Protein AF-A0A447UNM1-F1 (afdb_monomer_lite)

Foldseek 3Di:
DDDDDDDPDPPPPPPVVPPDPPPPPPPPPPPPVPPQQFDADDLVVCVVVVHDSVVSVVPRRDDADAAAWDFDFDADPNRTDHTDTFGAHRNRHTDDD

Radius of gyration: 32.52 Å; chains: 1; bounding box: 47×73×87 Å

Organism: Citrobacter koseri (NCBI:txid545)

InterPro domains:
  IPR037224 PapC, N-terminal domain superfamily [SSF141729] (40-94)

Sequence (97 aa):
MIRGSAKKGIIVFCLTAIAFSIRAEIMPTSTGTMELARAVFDTDALESNGLDPVIADYYSLASRFTPGVHNVTVIINGKKHSVMSVKFNEEGQPCIG

Secondary structure (DSSP, 8-state):
---------S--SSSGGGS------------------PPPP-HHHHHHTT--TTHHHHHHH---PPSEEEEEEEEETTEEEEEEEEEE-TTS-B---

Structure (mmCIF, N/CA/C/O backbone):
data_AF-A0A447UNM1-F1
#
_entry.id   AF-A0A447UNM1-F1
#
loop_
_atom_site.group_PDB
_atom_site.id
_atom_site.type_symbol
_atom_site.label_atom_id
_atom_site.label_alt_id
_atom_site.label_comp_id
_atom_site.label_asym_id
_atom_site.label_entity_id
_atom_site.label_seq_id
_atom_site.pdbx_PDB_ins_code
_atom_site.Cartn_x
_atom_site.Cartn_y
_atom_site.Cartn_z
_atom_site.occupancy
_atom_site.B_iso_or_equiv
_atom_site.auth_seq_id
_atom_site.auth_comp_id
_atom_site.auth_asym_id
_atom_site.auth_atom_id
_atom_site.pdbx_PDB_model_num
ATOM 1 N N . MET A 1 1 ? -41.176 -57.925 66.255 1.00 40.22 1 MET A N 1
ATOM 2 C CA . MET A 1 1 ? -39.799 -58.199 66.728 1.00 40.22 1 MET A CA 1
ATOM 3 C C . MET A 1 1 ? -39.113 -58.885 65.551 1.00 40.22 1 MET A C 1
ATOM 5 O O . MET A 1 1 ? -39.558 -59.955 65.193 1.00 40.22 1 MET A O 1
ATOM 9 N N . ILE A 1 2 ? -38.281 -58.238 64.731 1.00 43.84 2 ILE A N 1
ATOM 10 C CA . ILE A 1 2 ? -36.959 -57.676 65.036 1.00 43.84 2 ILE A CA 1
ATOM 11 C C . ILE A 1 2 ? -36.740 -56.335 64.302 1.00 43.84 2 ILE A C 1
ATOM 13 O O . ILE A 1 2 ? -37.128 -56.142 63.156 1.00 43.84 2 ILE A O 1
ATOM 17 N N . ARG A 1 3 ? -36.128 -55.417 65.053 1.00 38.31 3 ARG A N 1
ATOM 18 C CA . ARG A 1 3 ? -35.601 -54.083 64.730 1.00 38.31 3 ARG A CA 1
ATOM 19 C C . ARG A 1 3 ? -34.236 -54.210 64.032 1.00 38.31 3 ARG A C 1
ATOM 21 O O . ARG A 1 3 ? -33.451 -55.055 64.439 1.00 38.31 3 ARG A O 1
ATOM 28 N N . GLY A 1 4 ? -33.888 -53.292 63.128 1.00 39.53 4 GLY A N 1
ATOM 29 C CA . GLY A 1 4 ? -32.498 -53.109 62.665 1.00 39.53 4 GLY A CA 1
ATOM 30 C C . GLY A 1 4 ? -32.427 -52.352 61.338 1.00 39.53 4 GLY A C 1
ATOM 31 O O . GLY A 1 4 ? -32.474 -52.960 60.284 1.00 39.53 4 GLY A O 1
ATOM 32 N N . SER A 1 5 ? -32.603 -51.032 61.344 1.00 43.75 5 SER A N 1
ATOM 33 C CA . SER A 1 5 ? -31.552 -50.006 61.484 1.00 43.75 5 SER A CA 1
ATOM 34 C C . SER A 1 5 ? -30.738 -49.789 60.202 1.00 43.75 5 SER A C 1
ATOM 36 O O . SER A 1 5 ? -29.844 -50.555 59.850 1.00 43.75 5 SER A O 1
ATOM 38 N N . ALA A 1 6 ? -31.085 -48.693 59.528 1.00 49.09 6 ALA A N 1
ATOM 39 C CA . ALA A 1 6 ? -30.415 -48.137 58.369 1.00 49.09 6 ALA A CA 1
ATOM 40 C C . ALA A 1 6 ? -28.950 -47.791 58.671 1.00 49.09 6 ALA A C 1
ATOM 42 O O . ALA A 1 6 ? -28.663 -47.056 59.614 1.00 49.09 6 ALA A O 1
ATOM 43 N N . LYS A 1 7 ? -28.033 -48.223 57.804 1.00 44.78 7 LYS A N 1
ATOM 44 C CA . LYS A 1 7 ? -26.695 -47.630 57.701 1.00 44.78 7 LYS A CA 1
ATOM 45 C C . LYS A 1 7 ? -26.669 -46.749 56.456 1.00 44.78 7 LYS A C 1
ATOM 47 O O . LYS A 1 7 ? -26.299 -47.172 55.369 1.00 44.78 7 LYS A O 1
ATOM 52 N N . LYS A 1 8 ? -27.167 -45.522 56.633 1.00 49.78 8 LYS A N 1
ATOM 53 C CA . LYS A 1 8 ? -26.964 -44.397 55.716 1.00 49.78 8 LYS A CA 1
ATOM 54 C C . LYS A 1 8 ? -25.507 -43.960 55.855 1.00 49.78 8 LYS A C 1
ATOM 56 O O . LYS A 1 8 ? -25.150 -43.344 56.851 1.00 49.78 8 LYS A O 1
ATOM 61 N N . GLY A 1 9 ? -24.671 -44.309 54.893 1.00 53.75 9 GLY A N 1
ATOM 62 C CA . GLY A 1 9 ? -23.270 -43.901 54.868 1.00 53.75 9 GLY A CA 1
ATOM 63 C C . GLY A 1 9 ? -22.455 -44.942 54.127 1.00 53.75 9 GLY A C 1
ATOM 64 O O . GLY A 1 9 ? -22.537 -46.114 54.465 1.00 53.75 9 GLY A O 1
ATOM 65 N N . ILE A 1 10 ? -21.670 -44.500 53.145 1.00 53.19 10 ILE A N 1
ATOM 66 C CA . ILE A 1 10 ? -20.894 -45.320 52.194 1.00 53.19 10 ILE A CA 1
ATOM 67 C C . ILE A 1 10 ? -21.678 -45.705 50.921 1.00 53.19 10 ILE A C 1
ATOM 69 O O . ILE A 1 10 ? -21.573 -46.811 50.425 1.00 53.19 10 ILE A O 1
ATOM 73 N N . ILE A 1 11 ? -22.437 -44.771 50.337 1.00 47.31 11 ILE A N 1
ATOM 74 C CA . ILE A 1 11 ? -22.578 -44.683 48.863 1.00 47.31 11 ILE A CA 1
ATOM 75 C C . ILE A 1 11 ? -22.530 -43.195 48.471 1.00 47.31 11 ILE A C 1
ATOM 77 O O . ILE A 1 11 ? -23.404 -42.659 47.801 1.00 47.31 11 ILE A O 1
ATOM 81 N N . VAL A 1 12 ? -21.520 -42.486 48.983 1.00 53.50 12 VAL A N 1
ATOM 82 C CA . VAL A 1 12 ? -21.142 -41.135 48.529 1.00 53.50 12 VAL A CA 1
ATOM 83 C C . VAL A 1 12 ? -19.688 -41.202 48.081 1.00 53.50 12 VAL A C 1
ATOM 85 O O . VAL A 1 12 ? -18.800 -40.577 48.641 1.00 53.50 12 VAL A O 1
ATOM 88 N N . PHE A 1 13 ? -19.427 -42.075 47.121 1.00 51.06 13 PHE A N 1
ATOM 89 C CA . PHE A 1 13 ? -18.211 -42.078 46.323 1.00 51.06 13 PHE A CA 1
ATOM 90 C C . PHE A 1 13 ? -18.550 -42.887 45.070 1.00 51.06 13 PHE A C 1
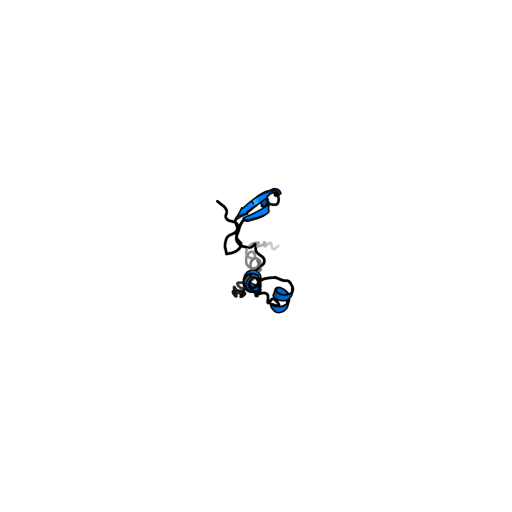ATOM 92 O O . PHE A 1 13 ? -19.143 -43.951 45.199 1.00 51.06 13 PHE A O 1
ATOM 99 N N . CYS A 1 14 ? -18.235 -42.365 43.885 1.00 49.41 14 CYS A N 1
ATOM 100 C CA . CYS A 1 14 ? -18.483 -42.957 42.554 1.00 49.41 14 CYS A CA 1
ATOM 101 C C . CYS A 1 14 ? -19.719 -42.514 41.740 1.00 49.41 14 CYS A C 1
ATOM 103 O O . CYS A 1 14 ? -19.994 -43.141 40.726 1.00 49.41 14 CYS A O 1
ATOM 105 N N . LEU A 1 15 ? -20.383 -41.389 42.046 1.00 46.81 15 LEU A N 1
ATOM 106 C CA . LEU A 1 15 ? -21.151 -40.652 41.010 1.00 46.81 15 LEU A CA 1
ATOM 107 C C . LEU A 1 15 ? -20.649 -39.223 40.745 1.00 46.81 15 LEU A C 1
ATOM 109 O O . LEU A 1 15 ? -21.177 -38.535 39.881 1.00 46.81 15 LEU A O 1
ATOM 113 N N . THR A 1 16 ? -19.571 -38.788 41.400 1.00 48.91 16 THR A N 1
ATOM 114 C CA . THR A 1 16 ? -18.847 -37.562 41.015 1.00 48.91 16 THR A CA 1
ATOM 115 C C . THR A 1 16 ? -17.828 -37.794 39.893 1.00 48.91 16 THR A C 1
ATOM 117 O O . THR A 1 16 ? -17.232 -36.841 39.405 1.00 48.91 16 THR A O 1
ATOM 120 N N . ALA A 1 17 ? -17.648 -39.036 39.428 1.00 51.12 17 ALA A N 1
ATOM 121 C CA . ALA A 1 17 ? -16.673 -39.386 38.390 1.00 51.12 17 ALA A CA 1
ATOM 122 C C . ALA A 1 17 ? -17.215 -39.291 36.949 1.00 51.12 17 ALA A C 1
ATOM 124 O O . ALA A 1 17 ? -16.557 -39.742 36.019 1.00 51.12 17 ALA A O 1
ATOM 125 N N . ILE A 1 18 ? -18.397 -38.695 36.751 1.00 50.34 18 ILE A N 1
ATOM 126 C CA . ILE A 1 18 ? -18.874 -38.261 35.423 1.00 50.34 18 ILE A CA 1
ATOM 127 C C . ILE A 1 18 ? -18.944 -36.728 35.360 1.00 50.34 18 ILE A C 1
ATOM 129 O O . ILE A 1 18 ? -19.619 -36.151 34.511 1.00 50.34 18 ILE A O 1
ATOM 133 N N . ALA A 1 19 ? -18.232 -36.034 36.255 1.00 52.38 19 ALA A N 1
ATOM 134 C CA . ALA A 1 19 ? -17.907 -34.636 36.040 1.00 52.38 19 ALA A CA 1
ATOM 135 C C . ALA A 1 19 ? -16.851 -34.558 34.925 1.00 52.38 19 ALA A C 1
ATOM 137 O O . ALA A 1 19 ? -15.652 -34.494 35.171 1.00 52.38 19 ALA A O 1
ATOM 138 N N . PHE A 1 20 ? -17.346 -34.611 33.690 1.00 51.88 20 PHE A N 1
ATOM 139 C CA . PHE A 1 20 ? -16.741 -33.992 32.519 1.00 51.88 20 PHE A CA 1
ATOM 140 C C . PHE A 1 20 ? -15.272 -34.357 32.256 1.00 51.88 20 PHE A C 1
ATOM 142 O O . PHE A 1 20 ? -14.396 -33.500 32.226 1.00 51.88 20 PHE A O 1
ATOM 149 N N . SER A 1 21 ? -15.016 -35.614 31.886 1.00 49.53 21 SER A N 1
ATOM 150 C CA . SER A 1 21 ? -13.818 -35.981 31.109 1.00 49.53 21 SER A CA 1
ATOM 151 C C . SER A 1 21 ? -13.873 -35.487 29.652 1.00 49.53 21 SER A C 1
ATOM 153 O O . SER A 1 21 ? -13.252 -36.082 28.776 1.00 49.53 21 SER A O 1
ATOM 155 N N . ILE A 1 22 ? -14.581 -34.389 29.364 1.00 60.41 22 ILE A N 1
ATOM 156 C CA . ILE A 1 22 ? -14.456 -33.702 28.077 1.00 60.41 22 ILE A CA 1
ATOM 157 C C . ILE A 1 22 ? -13.238 -32.786 28.188 1.00 60.41 22 ILE A C 1
ATOM 159 O O . ILE A 1 22 ? -13.348 -31.574 28.352 1.00 60.41 22 ILE A O 1
ATOM 163 N N . ARG A 1 23 ? -12.042 -33.378 28.115 1.00 58.06 23 ARG A N 1
ATOM 164 C CA . ARG A 1 23 ? -10.886 -32.633 27.619 1.00 58.06 23 ARG A CA 1
ATOM 165 C C . ARG A 1 23 ? -11.140 -32.426 26.130 1.00 58.06 23 ARG A C 1
ATOM 167 O O . ARG A 1 23 ? -10.841 -33.292 25.318 1.00 58.06 23 ARG A O 1
ATOM 174 N N . ALA A 1 24 ? -11.740 -31.294 25.777 1.00 59.31 24 ALA A N 1
ATOM 175 C CA . ALA A 1 24 ? -11.557 -30.758 24.442 1.00 59.31 24 ALA A CA 1
ATOM 176 C C . ALA A 1 24 ? -10.083 -30.350 24.368 1.00 59.31 24 ALA A C 1
ATOM 178 O O . ALA A 1 24 ? -9.690 -29.315 24.907 1.00 59.31 24 ALA A O 1
ATOM 179 N N . GLU A 1 25 ? -9.239 -31.206 23.796 1.00 56.62 25 GLU A N 1
ATOM 180 C CA . GLU A 1 25 ? -7.933 -30.750 23.347 1.00 56.62 25 GLU A CA 1
ATOM 181 C C . GLU A 1 25 ? -8.207 -29.752 22.228 1.00 56.62 25 GLU A C 1
ATOM 183 O O . GLU A 1 25 ? -8.560 -30.123 21.109 1.00 56.62 25 GLU A O 1
ATOM 188 N N . ILE A 1 26 ? -8.138 -28.464 22.564 1.00 63.50 26 ILE A N 1
ATOM 189 C CA . ILE A 1 26 ? -8.017 -27.406 21.572 1.00 63.50 26 ILE A CA 1
ATOM 190 C C . ILE A 1 26 ? -6.682 -27.708 20.901 1.00 63.50 26 ILE A C 1
ATOM 192 O O . ILE A 1 26 ? -5.629 -27.335 21.420 1.00 63.50 26 ILE A O 1
ATOM 196 N N . MET A 1 27 ? -6.714 -28.479 19.809 1.00 59.53 27 MET A N 1
ATOM 197 C CA . MET A 1 27 ? -5.561 -28.612 18.933 1.00 59.53 27 MET A CA 1
ATOM 198 C C . MET A 1 27 ? -5.093 -27.184 18.669 1.00 59.53 27 MET A C 1
ATOM 200 O O . MET A 1 27 ? -5.938 -26.352 18.318 1.00 59.53 27 MET A O 1
ATOM 204 N N . PRO A 1 28 ? -3.810 -26.857 18.900 1.00 61.75 28 PRO A N 1
ATOM 205 C CA . PRO A 1 28 ? -3.323 -25.541 18.548 1.00 61.75 28 PRO A CA 1
ATOM 206 C C . PRO A 1 28 ? -3.658 -25.386 17.073 1.00 61.75 28 PRO A C 1
ATOM 208 O O . PRO A 1 28 ? -3.228 -26.210 16.261 1.00 61.75 28 PRO A O 1
ATOM 211 N N . THR A 1 29 ? -4.519 -24.414 16.749 1.00 58.94 29 THR A N 1
ATOM 212 C CA . THR A 1 29 ? -4.753 -23.994 15.372 1.00 58.94 29 THR A CA 1
ATOM 213 C C . THR A 1 29 ? -3.374 -23.909 14.772 1.00 58.94 29 THR A C 1
ATOM 215 O O . THR A 1 29 ? -2.560 -23.144 15.286 1.00 58.94 29 THR A O 1
ATOM 218 N N . SER A 1 30 ? -3.084 -24.790 13.8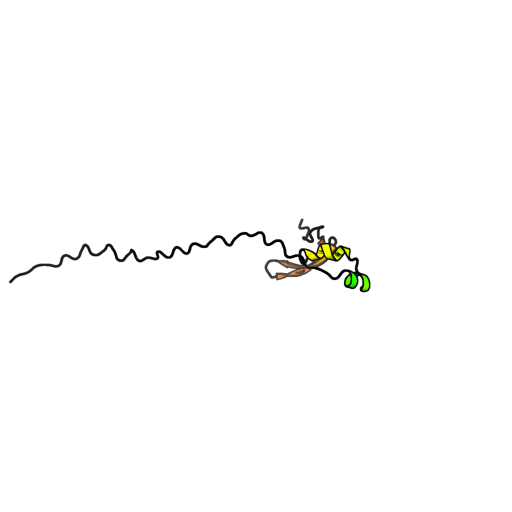12 1.00 60.03 30 SER A N 1
ATOM 219 C CA . SER A 1 30 ? -1.806 -24.811 13.124 1.00 60.03 30 SER A CA 1
ATOM 220 C C . SER A 1 30 ? -1.495 -23.366 12.786 1.00 60.03 30 SER A C 1
ATOM 222 O O . SER A 1 30 ? -2.176 -22.767 11.951 1.00 60.03 30 SER A O 1
ATOM 224 N N . THR A 1 31 ? -0.514 -22.787 13.478 1.00 55.31 31 THR A N 1
ATOM 225 C CA . THR A 1 31 ? 0.097 -21.516 13.112 1.00 55.31 31 THR A CA 1
ATOM 226 C C . THR A 1 31 ? 0.939 -21.798 11.876 1.00 55.31 31 THR A C 1
ATOM 228 O O . THR A 1 31 ? 2.142 -21.563 11.848 1.00 55.31 31 THR A O 1
ATOM 231 N N . GLY A 1 32 ? 0.319 -22.378 10.845 1.00 55.66 32 GLY A N 1
ATOM 232 C CA . GLY A 1 32 ? 0.783 -22.209 9.498 1.00 55.66 32 GLY A CA 1
ATOM 233 C C . GLY A 1 32 ? 0.790 -20.710 9.325 1.00 55.66 32 GLY A C 1
ATOM 234 O O . GLY A 1 32 ? -0.262 -20.072 9.355 1.00 55.66 32 GLY A O 1
ATOM 235 N N . THR A 1 33 ? 1.987 -20.143 9.253 1.00 52.19 33 THR A N 1
ATOM 236 C CA . THR A 1 33 ? 2.201 -18.864 8.601 1.00 52.19 33 THR A CA 1
ATOM 237 C C . THR A 1 33 ? 1.479 -18.979 7.271 1.00 52.19 33 THR A C 1
ATOM 239 O O . THR A 1 33 ? 1.986 -19.612 6.347 1.00 52.19 33 THR A O 1
ATOM 242 N N . MET A 1 34 ? 0.240 -18.487 7.215 1.00 57.25 34 MET A N 1
ATOM 243 C CA . MET A 1 34 ? -0.430 -18.260 5.955 1.00 57.25 34 MET A CA 1
ATOM 244 C C . MET A 1 34 ? 0.484 -17.267 5.267 1.00 57.25 34 MET A C 1
ATOM 246 O O . MET A 1 34 ? 0.561 -16.109 5.679 1.00 57.25 34 MET A O 1
ATOM 250 N N . GLU A 1 35 ? 1.271 -17.756 4.314 1.00 60.78 35 GLU A N 1
ATOM 251 C CA . GLU A 1 35 ? 1.953 -16.888 3.378 1.00 60.78 35 GLU A CA 1
ATOM 252 C C . GLU A 1 35 ? 0.877 -15.941 2.862 1.00 60.78 35 GLU A C 1
ATOM 254 O O . GLU A 1 35 ? -0.165 -16.392 2.380 1.00 60.78 35 GLU A O 1
ATOM 259 N N . LEU A 1 36 ? 1.058 -14.649 3.141 1.00 64.19 36 LEU A N 1
ATOM 260 C CA . LEU A 1 36 ? 0.064 -13.631 2.853 1.00 64.19 36 LEU A CA 1
ATOM 261 C C . LEU A 1 36 ? -0.253 -13.756 1.363 1.00 64.19 36 LEU A C 1
ATOM 263 O O . LEU A 1 36 ? 0.621 -13.490 0.540 1.00 64.19 36 LEU A O 1
ATOM 267 N N . ALA A 1 37 ? -1.442 -14.269 1.035 1.00 74.38 37 ALA A N 1
ATOM 268 C CA . ALA A 1 37 ? -1.798 -14.582 -0.338 1.00 74.38 37 ALA A CA 1
ATOM 269 C C . ALA A 1 37 ? -1.696 -13.290 -1.148 1.00 74.38 37 ALA A C 1
ATOM 271 O O . ALA A 1 37 ? -2.497 -12.374 -0.956 1.00 74.38 37 ALA A O 1
ATOM 272 N N . ARG A 1 38 ? -0.662 -13.192 -1.989 1.00 86.56 38 ARG A N 1
ATOM 273 C CA . ARG A 1 38 ? -0.415 -11.984 -2.766 1.00 86.56 38 ARG A CA 1
ATOM 274 C C . ARG A 1 38 ? -1.456 -11.871 -3.865 1.00 86.56 38 ARG A C 1
ATOM 276 O O . ARG A 1 38 ? -1.694 -12.832 -4.597 1.00 86.56 38 ARG A O 1
ATOM 283 N N . ALA A 1 39 ? -2.055 -10.695 -4.001 1.00 89.94 39 ALA A N 1
ATOM 284 C CA . ALA A 1 39 ? -2.865 -10.392 -5.168 1.00 89.94 39 ALA A CA 1
ATOM 285 C C . ALA A 1 39 ? -1.966 -10.301 -6.411 1.00 89.94 39 ALA A C 1
ATOM 287 O O . ALA A 1 39 ? -0.873 -9.740 -6.358 1.00 89.94 39 ALA A O 1
ATOM 288 N N . VAL A 1 40 ? -2.438 -10.849 -7.530 1.00 92.88 40 VAL A N 1
ATOM 289 C CA . VAL A 1 40 ? -1.788 -10.716 -8.837 1.00 92.88 40 VAL A CA 1
ATOM 290 C C . VAL A 1 40 ? -2.558 -9.671 -9.630 1.00 92.88 40 VAL A C 1
ATOM 292 O O . VAL A 1 40 ? -3.769 -9.801 -9.807 1.00 92.88 40 VAL A O 1
ATOM 295 N N . PHE A 1 41 ? -1.858 -8.637 -10.085 1.00 94.19 41 PHE A N 1
ATOM 296 C CA . PHE A 1 41 ? -2.427 -7.577 -10.909 1.00 94.19 41 PHE A CA 1
ATOM 297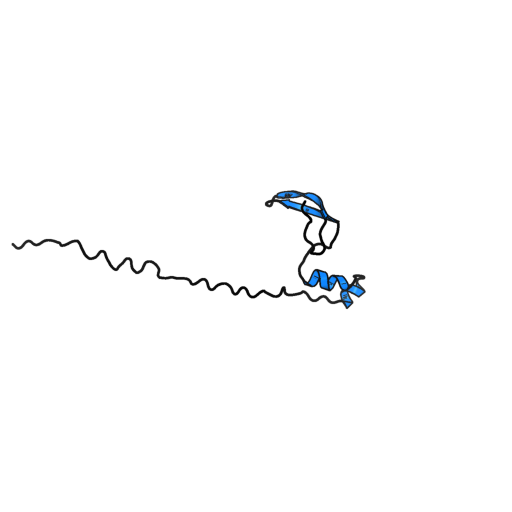 C C . PHE A 1 41 ? -2.042 -7.785 -12.372 1.00 94.19 41 PHE A C 1
ATOM 299 O O . PHE A 1 41 ? -0.940 -8.239 -12.672 1.00 94.19 41 PHE A O 1
ATOM 306 N N . ASP A 1 42 ? -2.954 -7.429 -13.270 1.00 96.81 42 ASP A N 1
ATOM 307 C CA . ASP A 1 42 ? -2.682 -7.330 -14.701 1.00 96.81 42 ASP A CA 1
ATOM 308 C C . ASP A 1 42 ? -1.899 -6.033 -14.965 1.00 96.81 42 ASP A C 1
ATOM 310 O O . ASP A 1 42 ? -2.445 -4.933 -14.861 1.00 96.81 42 ASP A O 1
ATOM 314 N N . THR A 1 43 ? -0.600 -6.155 -15.239 1.00 96.31 43 THR A N 1
ATOM 315 C CA . THR A 1 43 ? 0.290 -5.006 -15.455 1.00 96.31 43 THR A CA 1
ATOM 316 C C . THR A 1 43 ? 0.010 -4.288 -16.768 1.00 96.31 43 THR A C 1
ATOM 318 O O . THR A 1 43 ? 0.129 -3.066 -16.811 1.00 96.31 43 THR A O 1
ATOM 321 N N . ASP A 1 44 ? -0.441 -5.003 -17.799 1.00 97.31 44 ASP A N 1
ATOM 322 C CA . ASP A 1 44 ? -0.796 -4.407 -19.092 1.00 97.31 44 ASP A CA 1
ATOM 323 C C . ASP A 1 44 ? -2.048 -3.531 -18.926 1.00 97.31 44 ASP A C 1
ATOM 325 O O . ASP A 1 44 ? -2.147 -2.415 -19.454 1.00 97.31 44 ASP A O 1
ATOM 329 N N . ALA A 1 45 ? -3.001 -3.994 -18.110 1.00 97.69 45 ALA A N 1
ATOM 330 C CA . ALA A 1 45 ? -4.150 -3.194 -17.713 1.00 97.69 45 ALA A CA 1
ATOM 331 C C . ALA A 1 45 ? -3.732 -1.948 -16.913 1.00 97.69 45 ALA A C 1
ATOM 333 O O . ALA A 1 45 ? -4.268 -0.871 -17.171 1.00 97.69 45 ALA A O 1
ATOM 334 N N . LEU A 1 46 ? -2.774 -2.044 -15.984 1.00 96.19 46 LEU A N 1
ATOM 335 C CA . LEU A 1 46 ? -2.267 -0.873 -15.251 1.00 96.19 46 LEU A CA 1
ATOM 336 C C . LEU A 1 46 ? -1.649 0.163 -16.201 1.00 96.19 46 LEU A C 1
ATOM 338 O O . LEU A 1 46 ? -2.063 1.326 -16.186 1.00 96.19 46 LEU A O 1
ATOM 342 N N . GLU A 1 47 ? -0.738 -0.264 -17.074 1.00 97.06 47 GLU A N 1
ATOM 343 C CA . GLU A 1 47 ? -0.054 0.615 -18.027 1.00 97.06 47 GLU A CA 1
ATOM 344 C C . GLU A 1 47 ? -1.033 1.291 -18.992 1.00 97.06 47 GLU A C 1
ATOM 346 O O . GLU A 1 47 ? -0.975 2.506 -19.196 1.00 97.06 47 GLU A O 1
ATOM 351 N N . SER A 1 48 ? -1.991 0.535 -19.542 1.00 97.94 48 SER A N 1
ATOM 352 C CA . SER A 1 48 ? -3.009 1.081 -20.453 1.00 97.94 48 SER A CA 1
ATOM 353 C C . SER A 1 48 ? -3.921 2.126 -19.795 1.00 97.94 48 SER A C 1
ATOM 355 O O . SER A 1 48 ? -4.472 2.983 -20.486 1.00 97.94 48 SER A O 1
ATOM 357 N N . ASN A 1 49 ? -4.042 2.098 -18.463 1.00 96.81 49 ASN A N 1
ATOM 358 C CA . ASN A 1 49 ? -4.765 3.092 -17.667 1.00 96.81 49 ASN A CA 1
ATOM 359 C C . ASN A 1 49 ? -3.860 4.227 -17.143 1.00 96.81 49 ASN A C 1
ATOM 361 O O . ASN A 1 49 ? -4.319 5.065 -16.366 1.00 96.81 49 ASN A O 1
ATOM 365 N N . GLY A 1 50 ? -2.592 4.284 -17.563 1.00 96.62 50 GLY A N 1
ATOM 366 C CA . GLY A 1 50 ? -1.636 5.314 -17.149 1.00 96.62 50 GLY A CA 1
ATOM 367 C C . GLY A 1 50 ? -1.134 5.158 -15.711 1.00 96.62 50 GLY A C 1
ATOM 368 O O . GLY A 1 50 ? -0.686 6.138 -15.114 1.00 96.62 50 G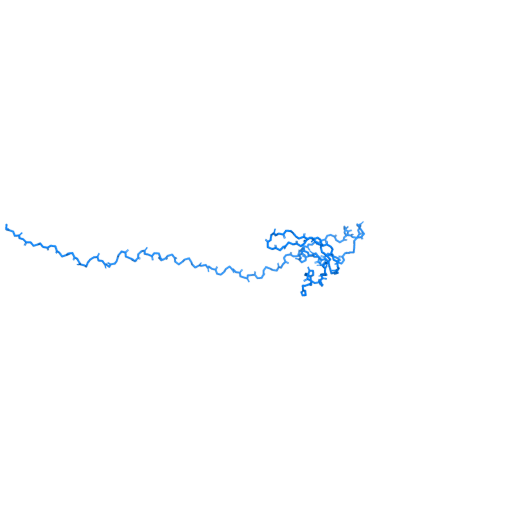LY A O 1
ATOM 369 N N . LEU A 1 51 ? -1.233 3.955 -15.141 1.00 95.38 51 LEU A N 1
ATOM 370 C CA . LEU A 1 51 ? -0.704 3.622 -13.823 1.00 95.38 51 LEU A CA 1
ATOM 371 C C . LEU A 1 51 ? 0.675 2.975 -13.964 1.00 95.38 51 LEU A C 1
ATOM 373 O O . LEU A 1 51 ? 0.900 2.160 -14.854 1.00 95.38 51 LEU A O 1
ATOM 377 N N . ASP A 1 52 ? 1.586 3.320 -13.056 1.00 94.69 52 ASP A N 1
ATOM 378 C CA . ASP A 1 52 ? 2.897 2.677 -12.985 1.00 94.69 52 ASP A CA 1
ATOM 379 C C . ASP A 1 52 ? 2.725 1.219 -12.512 1.00 94.69 52 ASP A C 1
ATOM 381 O O . ASP A 1 52 ? 2.184 1.007 -11.420 1.00 94.69 52 ASP A O 1
ATOM 385 N N . PRO A 1 53 ? 3.171 0.205 -13.276 1.00 94.50 53 PRO A N 1
ATOM 386 C CA . PRO A 1 53 ? 3.029 -1.199 -12.894 1.00 94.50 53 PRO A CA 1
ATOM 387 C C . PRO A 1 53 ? 3.740 -1.543 -11.575 1.00 94.50 53 PRO A C 1
ATOM 389 O O . PRO A 1 53 ? 3.384 -2.541 -10.945 1.00 94.50 53 PRO A O 1
ATOM 392 N N . VAL A 1 54 ? 4.678 -0.717 -11.090 1.00 91.56 54 VAL A N 1
ATOM 393 C CA . VAL A 1 54 ? 5.357 -0.921 -9.797 1.00 91.56 54 VAL A CA 1
ATOM 394 C C . VAL A 1 54 ? 4.386 -0.938 -8.610 1.00 91.56 54 VAL A C 1
ATOM 396 O O . VAL A 1 54 ? 4.656 -1.580 -7.593 1.00 91.56 54 VAL A O 1
ATOM 399 N N . ILE A 1 55 ? 3.218 -0.291 -8.730 1.00 91.00 55 ILE A N 1
ATOM 400 C CA . ILE A 1 55 ? 2.211 -0.277 -7.659 1.00 91.00 55 ILE A CA 1
ATOM 401 C C . ILE A 1 55 ? 1.608 -1.667 -7.413 1.00 91.00 55 ILE A C 1
ATOM 403 O O . ILE A 1 55 ? 1.073 -1.911 -6.329 1.00 91.00 55 ILE A O 1
ATOM 407 N N . ALA A 1 56 ? 1.699 -2.579 -8.389 1.00 93.06 56 ALA A N 1
ATOM 408 C CA . ALA A 1 56 ? 1.210 -3.947 -8.264 1.00 93.06 56 ALA A CA 1
ATOM 409 C C . ALA A 1 56 ? 1.905 -4.688 -7.120 1.00 93.06 56 ALA A C 1
ATOM 411 O O . ALA A 1 56 ? 1.231 -5.324 -6.315 1.00 93.06 56 ALA A O 1
ATOM 412 N N . ASP A 1 57 ? 3.232 -4.569 -7.006 1.00 91.12 57 ASP A N 1
ATOM 413 C CA . ASP A 1 57 ? 3.996 -5.225 -5.940 1.00 91.12 57 ASP A CA 1
ATOM 414 C C . ASP A 1 57 ? 3.586 -4.683 -4.565 1.00 91.12 57 ASP A C 1
ATOM 416 O O . ASP A 1 57 ? 3.275 -5.450 -3.650 1.00 91.12 57 ASP A O 1
ATOM 420 N N . TYR A 1 58 ? 3.448 -3.359 -4.459 1.00 89.25 58 TYR A N 1
ATOM 421 C CA . TYR A 1 58 ? 3.037 -2.688 -3.229 1.00 89.25 58 TYR A CA 1
ATOM 422 C C . TYR A 1 58 ? 1.656 -3.144 -2.733 1.00 89.25 58 TYR A C 1
ATOM 424 O O . TYR A 1 58 ? 1.486 -3.529 -1.570 1.00 89.25 58 TYR A O 1
ATOM 432 N N . TYR A 1 59 ? 0.661 -3.137 -3.623 1.00 90.38 59 TYR A N 1
ATOM 433 C CA . TYR A 1 59 ? -0.711 -3.521 -3.294 1.00 90.38 59 TYR A CA 1
ATOM 434 C C . TYR A 1 59 ? -0.943 -5.036 -3.295 1.00 90.38 59 TYR A C 1
ATOM 436 O O . TYR A 1 59 ? -1.985 -5.478 -2.805 1.00 90.38 59 TYR A O 1
ATOM 444 N N . SER A 1 60 ? 0.019 -5.839 -3.770 1.00 91.81 60 SER A N 1
ATOM 445 C CA . SER A 1 60 ? -0.075 -7.305 -3.762 1.00 91.81 60 SER A CA 1
ATOM 446 C C . SER A 1 60 ? -0.156 -7.873 -2.352 1.00 91.81 60 SER A C 1
ATOM 448 O O . SER A 1 60 ? -0.838 -8.868 -2.136 1.00 91.81 60 SER A O 1
ATOM 450 N N . LEU A 1 61 ? 0.508 -7.239 -1.382 1.00 87.50 61 LEU A N 1
ATOM 451 C CA . LEU A 1 61 ? 0.602 -7.748 -0.017 1.00 87.50 61 LEU A CA 1
ATOM 452 C C . LEU A 1 61 ? -0.727 -7.607 0.738 1.00 87.50 61 LEU A C 1
ATOM 454 O O . LEU A 1 61 ? -1.269 -8.581 1.247 1.00 87.50 61 LEU A O 1
ATOM 458 N N . ALA A 1 62 ? -1.221 -6.376 0.871 1.00 85.06 62 ALA A N 1
ATOM 459 C CA . ALA A 1 62 ? -2.468 -6.056 1.561 1.00 85.06 62 ALA A CA 1
ATOM 460 C C . ALA A 1 62 ? -2.897 -4.622 1.239 1.00 85.06 62 ALA A C 1
ATOM 462 O O . ALA A 1 62 ? -2.044 -3.760 1.014 1.00 85.06 62 ALA A O 1
ATOM 463 N N . SER A 1 63 ? -4.202 -4.351 1.322 1.00 85.81 63 SER A N 1
ATOM 464 C CA . SER A 1 63 ? -4.747 -2.992 1.226 1.00 85.81 63 SER A CA 1
ATOM 465 C C . SER A 1 63 ? -4.146 -2.085 2.307 1.00 85.81 63 SER A C 1
ATOM 467 O O . SER A 1 63 ? -4.338 -2.329 3.498 1.00 85.81 63 SER A O 1
ATOM 469 N N . ARG A 1 64 ? -3.444 -1.027 1.892 1.00 89.44 64 ARG A N 1
ATOM 470 C CA . ARG A 1 64 ? -2.748 -0.062 2.761 1.00 89.44 64 ARG A CA 1
ATOM 471 C C . ARG A 1 64 ? -2.678 1.322 2.105 1.00 89.44 64 ARG A C 1
ATOM 473 O O . ARG A 1 64 ? -2.906 1.445 0.904 1.00 89.44 64 ARG A O 1
ATOM 480 N N . PHE A 1 65 ? -2.376 2.360 2.882 1.00 92.94 65 PHE A N 1
ATOM 481 C CA . PHE A 1 65 ? -2.127 3.703 2.341 1.00 92.94 65 PHE A CA 1
ATOM 482 C C . PHE A 1 65 ? -0.761 3.758 1.663 1.00 92.94 65 PHE A C 1
ATOM 484 O O . PHE A 1 65 ? 0.162 3.113 2.144 1.00 92.94 65 PHE A O 1
ATOM 491 N N . THR A 1 66 ? -0.615 4.543 0.591 1.00 92.56 66 THR A N 1
ATOM 492 C CA . THR A 1 66 ? 0.717 4.810 0.030 1.00 92.56 66 THR A CA 1
ATOM 493 C C . THR A 1 66 ? 1.563 5.631 1.006 1.00 92.56 66 THR A C 1
ATOM 495 O O . THR A 1 66 ? 1.005 6.397 1.802 1.00 92.56 66 THR A O 1
ATOM 498 N N . PRO A 1 67 ? 2.899 5.539 0.932 1.00 94.25 67 PRO A N 1
ATOM 499 C CA . PRO A 1 67 ? 3.776 6.372 1.745 1.00 94.25 67 PRO A CA 1
ATOM 500 C C . PRO A 1 67 ? 3.531 7.858 1.460 1.00 94.25 67 PRO A C 1
ATOM 502 O O . PRO A 1 67 ? 3.310 8.261 0.316 1.00 94.25 67 PRO A O 1
ATOM 505 N N . GLY A 1 68 ? 3.557 8.685 2.506 1.00 96.00 68 GLY A N 1
ATOM 506 C CA . GLY A 1 68 ? 3.306 10.124 2.392 1.00 96.00 68 GLY A CA 1
ATOM 507 C C . GLY A 1 68 ? 2.146 10.619 3.251 1.00 96.00 68 GLY A C 1
ATOM 508 O O . GLY A 1 68 ? 1.755 9.980 4.223 1.00 96.00 68 GLY A O 1
ATOM 509 N N . VAL A 1 69 ? 1.643 11.813 2.944 1.00 96.88 69 VAL A N 1
ATOM 510 C CA . VAL A 1 69 ? 0.645 12.510 3.767 1.00 96.88 69 VAL A CA 1
ATOM 511 C C . VAL A 1 69 ? -0.740 12.381 3.145 1.00 96.88 69 VAL A C 1
ATOM 513 O O . VAL A 1 69 ? -0.942 12.772 1.998 1.00 96.88 69 VAL A O 1
ATOM 516 N N . HIS A 1 70 ? -1.698 11.887 3.928 1.00 96.75 70 HIS A N 1
ATOM 517 C CA . HIS A 1 70 ? -3.079 11.661 3.504 1.00 96.75 70 HIS A CA 1
ATOM 518 C C . HIS A 1 70 ? -4.066 12.334 4.456 1.00 96.75 70 HIS A C 1
ATOM 520 O O . HIS A 1 70 ? -3.898 12.297 5.675 1.00 96.75 70 HIS A O 1
ATOM 526 N N . ASN A 1 71 ? -5.136 12.904 3.900 1.00 96.75 71 ASN A N 1
ATOM 527 C CA . ASN A 1 71 ? -6.259 13.417 4.683 1.00 96.75 71 ASN A CA 1
ATOM 528 C C . ASN A 1 71 ? -7.224 12.269 4.994 1.00 96.75 71 ASN A C 1
ATOM 530 O O . ASN A 1 71 ? -7.947 11.804 4.113 1.00 96.75 71 ASN A O 1
ATOM 534 N N . VAL A 1 72 ? -7.244 11.818 6.247 1.00 95.69 72 VAL A N 1
ATOM 535 C CA . VAL A 1 72 ? -8.034 10.660 6.686 1.00 95.69 72 VAL A CA 1
ATOM 536 C C . VAL A 1 72 ? -9.045 11.046 7.755 1.00 95.69 72 VAL A C 1
ATOM 538 O O . VAL A 1 72 ? -8.816 11.942 8.566 1.00 95.69 72 VAL A O 1
ATOM 541 N N . THR A 1 73 ? -10.178 10.347 7.783 1.00 96.38 73 THR A N 1
ATOM 542 C CA . THR A 1 73 ? -11.103 10.426 8.921 1.00 96.38 73 THR A CA 1
ATOM 543 C C . THR A 1 73 ? -10.606 9.489 10.014 1.00 96.38 73 THR A C 1
ATOM 545 O O . THR A 1 73 ? -10.537 8.280 9.800 1.00 96.38 73 THR A O 1
ATOM 548 N N . VAL A 1 74 ? -10.282 10.026 11.188 1.00 93.12 74 VAL A N 1
ATOM 549 C CA . VAL A 1 74 ? -9.785 9.216 12.309 1.00 93.12 74 VAL A CA 1
ATOM 550 C C . VAL A 1 74 ? -10.958 8.675 13.123 1.00 93.12 74 VAL A C 1
ATOM 552 O O . VAL A 1 74 ? -11.900 9.404 13.433 1.00 93.12 74 VAL A O 1
ATOM 555 N N . ILE A 1 75 ? -10.907 7.395 13.491 1.00 94.31 75 ILE A N 1
ATOM 556 C CA . ILE A 1 75 ? -11.903 6.753 14.355 1.00 94.31 75 ILE A CA 1
ATOM 557 C C . ILE A 1 75 ? -11.179 6.193 15.576 1.00 94.31 75 ILE A C 1
ATOM 559 O O . ILE A 1 75 ? -10.331 5.318 15.438 1.00 94.31 75 ILE A O 1
ATOM 563 N N . ILE A 1 76 ? -11.523 6.681 16.768 1.00 92.50 76 ILE A N 1
ATOM 564 C CA . ILE A 1 76 ? -10.929 6.236 18.036 1.00 92.50 76 ILE A CA 1
ATOM 565 C C . ILE A 1 76 ? -12.039 5.599 18.859 1.00 92.50 76 ILE A C 1
ATOM 567 O O . ILE A 1 76 ? -13.064 6.231 19.115 1.00 92.50 76 ILE A O 1
ATOM 571 N N . ASN A 1 77 ? -11.863 4.335 19.254 1.00 95.88 77 ASN A N 1
ATOM 572 C CA . ASN A 1 77 ? -12.852 3.580 20.034 1.00 95.88 77 ASN A CA 1
ATOM 573 C C . ASN A 1 77 ? -14.270 3.624 19.420 1.00 95.88 77 ASN A C 1
ATOM 575 O O . ASN A 1 77 ? -15.263 3.794 20.123 1.00 95.88 77 ASN A O 1
ATOM 579 N N . GLY A 1 78 ? -14.364 3.543 18.088 1.00 95.75 78 GLY A N 1
ATOM 580 C CA . GLY A 1 78 ? -15.632 3.597 17.347 1.00 95.75 78 GLY A CA 1
ATOM 581 C C . GLY A 1 78 ? -16.231 4.998 17.161 1.00 95.75 78 GLY A C 1
ATOM 582 O O . GLY A 1 78 ? -17.201 5.151 16.418 1.00 95.75 78 GLY A O 1
ATOM 583 N N . LYS A 1 79 ? -15.654 6.043 17.765 1.00 96.19 79 LYS A N 1
ATOM 584 C CA . LYS A 1 79 ? -16.100 7.429 17.590 1.00 96.19 79 LYS A CA 1
ATOM 585 C C . LYS A 1 79 ? -15.360 8.080 16.425 1.00 96.19 79 LYS A C 1
ATOM 587 O O . LYS A 1 79 ? -14.134 8.133 16.423 1.00 96.19 79 LYS A O 1
ATOM 592 N N . LYS A 1 80 ? -16.103 8.597 15.442 1.00 94.94 80 LYS A N 1
ATOM 593 C CA . LYS A 1 80 ? -15.535 9.398 14.347 1.00 94.94 80 LYS A CA 1
ATOM 594 C C . LYS A 1 80 ? -15.047 10.745 14.885 1.00 94.94 80 LYS A C 1
ATOM 596 O O . LYS A 1 80 ? -15.791 11.446 15.570 1.00 94.94 80 LYS A O 1
ATOM 601 N N . HIS A 1 81 ? -13.814 11.093 14.553 1.00 90.94 81 HIS A N 1
ATOM 602 C CA . HIS A 1 81 ? -13.214 12.404 14.773 1.00 90.94 81 HIS A CA 1
ATOM 603 C C . HIS A 1 81 ? -13.208 13.207 13.463 1.00 90.94 81 HIS A C 1
ATOM 605 O O . HIS A 1 81 ? -13.818 12.809 12.469 1.00 90.94 81 HIS A O 1
ATOM 611 N N . SER A 1 82 ? -12.555 14.369 13.471 1.00 91.44 82 SER A N 1
ATOM 612 C CA . SER A 1 82 ? -12.377 15.200 12.283 1.00 91.44 82 SER A CA 1
ATOM 613 C C . SER A 1 82 ? -11.445 14.549 11.256 1.00 91.44 82 SER A C 1
ATOM 615 O O . SER A 1 82 ? -10.706 13.608 11.556 1.00 91.44 82 SER A O 1
ATOM 617 N N . VAL A 1 83 ? -11.456 15.100 10.040 1.00 95.31 83 VAL A N 1
ATOM 618 C CA . VAL A 1 83 ? -10.414 14.829 9.046 1.00 95.31 83 VAL A CA 1
ATOM 619 C C . VAL A 1 83 ? -9.086 15.367 9.578 1.00 95.31 83 VAL A C 1
ATOM 621 O O . VAL A 1 83 ? -9.022 16.507 10.042 1.00 95.31 83 VAL A O 1
ATOM 624 N N . MET A 1 84 ? -8.046 14.539 9.540 1.00 93.44 84 MET A N 1
ATOM 625 C CA . MET A 1 84 ? -6.691 14.887 9.961 1.00 93.44 84 MET A CA 1
ATOM 626 C C . MET A 1 84 ? -5.699 14.541 8.857 1.00 93.44 84 MET A C 1
ATOM 628 O O . MET A 1 84 ? -5.873 13.560 8.135 1.00 93.44 84 MET A O 1
ATOM 632 N N . SER A 1 85 ? -4.648 15.348 8.761 1.00 95.75 85 SER A N 1
ATOM 633 C CA . SER A 1 85 ? -3.505 15.079 7.898 1.00 95.75 85 SER A CA 1
ATOM 634 C C . SER A 1 85 ? -2.562 14.118 8.622 1.00 95.75 85 SER A C 1
ATOM 636 O O . SER A 1 85 ? -2.013 14.465 9.669 1.00 95.75 85 SER A O 1
ATOM 638 N N . VAL A 1 86 ? -2.430 12.892 8.114 1.00 95.75 86 VAL A N 1
ATOM 639 C CA . VAL A 1 86 ? -1.644 11.813 8.731 1.00 95.75 86 VAL A CA 1
ATOM 640 C C . VAL A 1 86 ? -0.559 11.365 7.760 1.00 95.75 86 VAL A C 1
ATOM 642 O O . VAL A 1 86 ? -0.832 11.125 6.585 1.00 95.75 86 VAL A O 1
ATOM 645 N N . LYS A 1 87 ? 0.680 11.248 8.252 1.00 97.00 87 LYS A N 1
ATOM 646 C CA . LYS A 1 87 ? 1.791 10.667 7.494 1.00 97.00 87 LYS A CA 1
ATOM 647 C C . LYS A 1 87 ? 1.768 9.145 7.627 1.00 97.00 87 LYS A C 1
ATOM 649 O O . LYS A 1 87 ? 1.636 8.639 8.736 1.00 97.00 87 LYS A O 1
ATOM 654 N N . PHE A 1 88 ? 1.940 8.444 6.517 1.00 96.56 88 PHE A N 1
ATOM 655 C CA . PHE A 1 88 ? 2.103 6.999 6.437 1.00 96.56 88 PHE A CA 1
ATOM 656 C C . PHE A 1 88 ? 3.532 6.664 5.994 1.00 96.56 88 PHE A C 1
ATOM 658 O O . PHE A 1 88 ? 4.111 7.378 5.168 1.00 96.56 88 PHE A O 1
ATOM 665 N N . ASN A 1 89 ? 4.115 5.625 6.593 1.00 95.25 89 ASN A N 1
ATOM 666 C CA . ASN A 1 89 ? 5.461 5.139 6.273 1.00 95.25 89 ASN A CA 1
ATOM 667 C C . ASN A 1 89 ? 5.472 4.241 5.021 1.00 95.25 89 ASN A C 1
ATOM 669 O O . ASN A 1 89 ? 4.438 4.041 4.383 1.00 95.25 89 ASN A O 1
ATOM 673 N N . GLU A 1 90 ? 6.644 3.695 4.686 1.00 93.00 90 GLU A N 1
ATOM 674 C CA . GLU A 1 90 ? 6.829 2.786 3.547 1.00 93.00 90 GLU A CA 1
ATOM 675 C C . GLU A 1 90 ? 5.924 1.551 3.650 1.00 93.00 90 GLU A C 1
ATOM 677 O O . GLU A 1 90 ? 5.365 1.082 2.662 1.00 93.00 90 GLU A O 1
ATOM 682 N N . GLU A 1 91 ? 5.660 1.069 4.862 1.00 91.69 91 GLU A N 1
ATOM 683 C CA . GLU A 1 91 ? 4.786 -0.075 5.101 1.00 91.69 91 GLU A CA 1
ATOM 684 C C . GLU A 1 91 ? 3.287 0.273 5.045 1.00 91.69 91 GLU A C 1
ATOM 686 O O . GLU A 1 91 ? 2.456 -0.631 5.173 1.00 91.69 91 GLU A O 1
ATOM 691 N N . GLY A 1 92 ? 2.920 1.542 4.842 1.00 92.44 92 GLY A N 1
ATOM 692 C CA . GLY A 1 92 ? 1.533 2.013 4.811 1.00 92.44 92 GLY A CA 1
ATOM 693 C C . GLY A 1 92 ? 0.877 2.098 6.194 1.00 92.44 92 GLY A C 1
ATOM 694 O O . GLY A 1 92 ? -0.351 2.062 6.308 1.00 92.44 92 GLY A O 1
ATOM 695 N N . GLN A 1 93 ? 1.683 2.195 7.254 1.00 94.06 93 GLN A N 1
ATOM 696 C CA . GLN A 1 93 ? 1.254 2.368 8.642 1.00 94.06 93 GLN A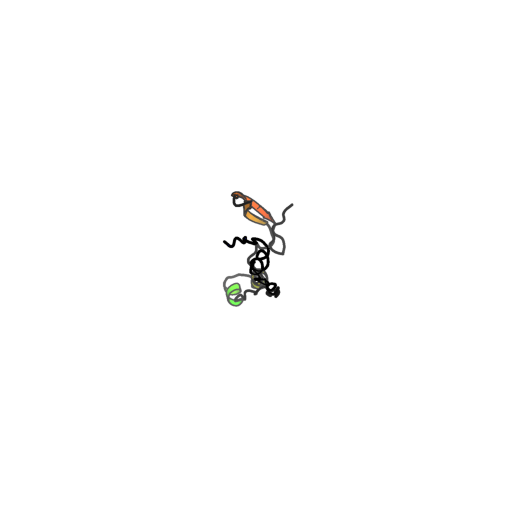 CA 1
ATOM 697 C 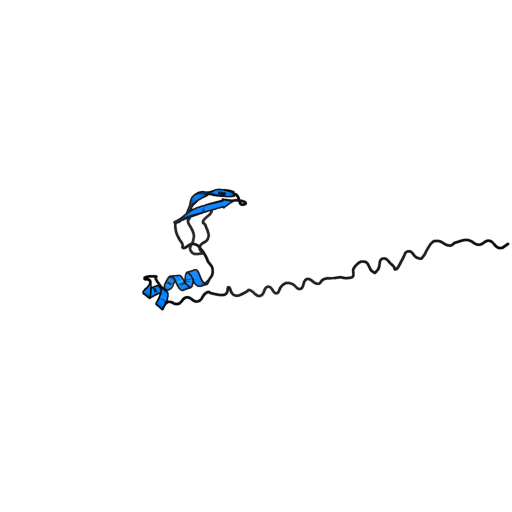C . GLN A 1 93 ? 1.283 3.853 9.035 1.00 94.06 93 GLN A C 1
ATOM 699 O O . GLN A 1 93 ? 2.196 4.576 8.626 1.00 94.06 93 GLN A O 1
ATOM 704 N N . PRO A 1 94 ? 0.314 4.335 9.835 1.00 94.81 94 PRO A N 1
ATOM 705 C CA . PRO A 1 94 ? 0.301 5.722 10.280 1.00 94.81 94 PRO A CA 1
ATOM 706 C C . PRO A 1 94 ? 1.473 5.997 11.230 1.00 94.81 94 PRO A C 1
ATOM 708 O O . PRO A 1 94 ? 1.711 5.252 12.180 1.00 94.81 94 PRO A O 1
ATOM 711 N N . CYS A 1 95 ? 2.179 7.103 11.014 1.00 94.19 95 CYS A N 1
ATOM 712 C CA . CYS A 1 95 ? 3.159 7.623 11.956 1.00 94.19 95 CYS A CA 1
ATOM 713 C C . CYS A 1 95 ? 2.416 8.268 13.133 1.00 94.19 95 CYS A C 1
ATOM 715 O O . CYS A 1 95 ? 1.858 9.357 12.995 1.00 94.19 95 CYS A O 1
ATOM 717 N N . ILE A 1 96 ? 2.400 7.591 14.280 1.00 86.38 96 ILE A N 1
ATOM 718 C CA . ILE A 1 96 ? 1.819 8.104 15.524 1.00 86.38 96 ILE A CA 1
ATOM 719 C C . ILE A 1 96 ? 2.976 8.586 16.402 1.00 86.38 96 ILE A C 1
ATOM 721 O O . ILE A 1 96 ? 3.878 7.804 16.703 1.00 86.38 96 ILE A O 1
ATOM 725 N N . GLY A 1 97 ? 2.977 9.879 16.731 1.00 69.25 97 GLY A N 1
ATOM 726 C CA . GLY A 1 97 ? 3.959 10.526 17.608 1.00 69.25 97 GLY A CA 1
ATOM 727 C C . GLY A 1 97 ? 3.412 10.797 18.998 1.00 69.25 97 GLY A C 1
ATOM 728 O O . GLY A 1 97 ? 2.169 10.784 19.153 1.00 69.25 97 GLY A O 1
#

pLDDT: mean 77.95, std 20.32, range [38.31, 97.94]